Protein AF-A0A3M1W2Y3-F1 (afdb_monomer)

Solvent-accessible surface area (backbone atoms only — not comparable to full-atom values): 7417 Å² total; per-residue (Å²): 57,44,31,39,27,29,44,92,32,45,67,57,29,50,54,49,40,52,76,70,60,55,87,49,77,48,80,45,82,36,81,87,83,58,99,87,57,76,88,77,67,91,50,93,47,72,74,58,67,68,51,79,53,64,28,25,36,42,36,39,73,75,57,81,92,49,46,67,62,53,50,49,51,40,49,66,50,39,58,77,86,57,94,69,33,61,53,77,47,83,64,90,76,94,77,52,70,32,83,93,78,69,44,63,60,68,61,88,67,82,77,80,85,82,79,89,132

Sequence (117 aa):
MEAFVSSRRVDAVVNRLEAEGAPGITVSACHGVGYGYEPRLFTLAPADIRRAPKVAKVEVVCRTGDVDRLVAAIVEEARTGAGGDGIVFVSNVERAVRVRDGAEALGPGPKSTADGA

pLDDT: mean 84.13, std 17.93, range [38.81, 98.56]

Secondary structure (DSSP, 8-state):
-EEEEETTTHHHHHHHHHHTT-S--EEEEE---STTS-SS-----HHHHTSPPSEEEEE----GGGHHHHHHHHHHHH--SSTT-EEEE----S--B-TTT--BSSPPPPP------

Radius of gyration: 17.38 Å; Cα contacts (8 Å, |Δi|>4): 142; chains: 1; bounding box: 63×31×42 Å

Foldseek 3Di:
DKWKFFPVLVVVLVVLCVVLPQLDKDKDADADDDDPDDNPDPDPPPVSVPDGRRIMIIDGDDAPVCVVVSVVSLCVRLDPPDPGSTDDDDDDDPFDADPVPRDGSHPDHPPPPPPDD

Structure (mmCIF, N/CA/C/O backbone):
data_AF-A0A3M1W2Y3-F1
#
_entry.id   AF-A0A3M1W2Y3-F1
#
loop_
_atom_site.group_PDB
_atom_site.id
_atom_site.type_symbol
_atom_site.label_atom_id
_atom_site.label_alt_id
_atom_site.label_comp_id
_atom_site.label_asym_id
_atom_site.label_entity_id
_atom_site.label_seq_id
_atom_site.pdbx_PDB_ins_code
_atom_site.Cartn_x
_atom_site.Cartn_y
_atom_site.Cartn_z
_atom_site.occupancy
_atom_site.B_iso_or_equiv
_atom_site.auth_seq_id
_atom_site.auth_comp_id
_atom_site.auth_asym_id
_atom_site.auth_atom_id
_atom_site.pdbx_PDB_model_num
ATOM 1 N N . MET A 1 1 ? -6.454 -3.023 0.838 1.00 96.81 1 MET A N 1
ATOM 2 C CA . MET A 1 1 ? -5.852 -3.233 -0.494 1.00 96.81 1 MET A CA 1
ATOM 3 C C . MET A 1 1 ? -4.350 -3.076 -0.392 1.00 96.81 1 MET A C 1
ATOM 5 O O . MET A 1 1 ? -3.884 -2.274 0.413 1.00 96.81 1 MET A O 1
ATOM 9 N N . GLU A 1 2 ? -3.623 -3.832 -1.201 1.00 97.88 2 GLU A N 1
ATOM 10 C CA . GLU A 1 2 ? -2.167 -3.794 -1.299 1.00 97.88 2 GLU A CA 1
ATOM 11 C C . GLU A 1 2 ? -1.796 -3.609 -2.770 1.00 97.88 2 GLU A C 1
ATOM 13 O O . GLU A 1 2 ? -2.168 -4.422 -3.613 1.00 97.88 2 GLU A O 1
ATOM 18 N N . ALA A 1 3 ? -1.077 -2.544 -3.095 1.00 97.81 3 ALA A N 1
ATOM 19 C CA . ALA A 1 3 ? -0.612 -2.263 -4.442 1.00 97.81 3 ALA A CA 1
ATOM 20 C C . ALA A 1 3 ? 0.904 -2.397 -4.508 1.00 97.81 3 ALA A C 1
ATOM 22 O O . ALA A 1 3 ? 1.627 -1.717 -3.789 1.00 97.81 3 ALA A O 1
ATOM 23 N N . PHE A 1 4 ? 1.395 -3.255 -5.389 1.00 96.06 4 PHE A N 1
ATOM 24 C CA . PHE A 1 4 ? 2.810 -3.375 -5.706 1.00 96.06 4 PHE A CA 1
ATOM 25 C C . PHE A 1 4 ? 3.048 -2.593 -6.982 1.00 96.06 4 PHE A C 1
ATOM 27 O O . PHE A 1 4 ? 2.635 -3.053 -8.037 1.00 96.06 4 PHE A O 1
ATOM 34 N N . VAL A 1 5 ? 3.679 -1.426 -6.891 1.00 95.88 5 VAL A N 1
ATOM 35 C CA . VAL A 1 5 ? 3.877 -0.504 -8.019 1.00 95.88 5 VAL A CA 1
ATOM 36 C C . VAL A 1 5 ? 5.357 -0.231 -8.251 1.00 95.88 5 VAL A C 1
ATOM 38 O O . VAL A 1 5 ? 6.190 -0.459 -7.370 1.00 95.88 5 VAL A O 1
ATOM 41 N N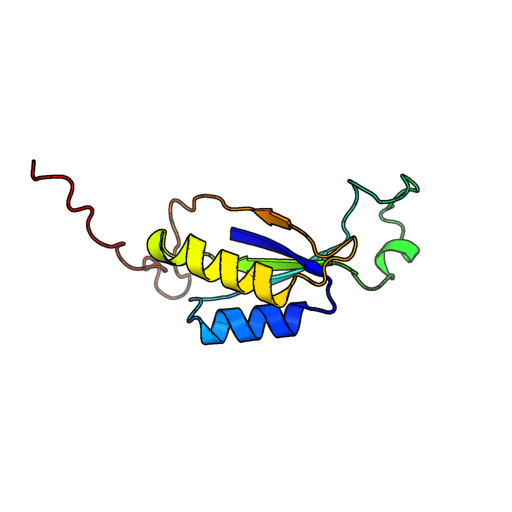 . SER A 1 6 ? 5.706 0.291 -9.427 1.00 93.75 6 SER A N 1
ATOM 42 C CA . SER A 1 6 ? 7.056 0.808 -9.668 1.00 93.75 6 SER A CA 1
ATOM 43 C C . SER A 1 6 ? 7.446 1.834 -8.598 1.00 93.75 6 SER A C 1
ATOM 45 O O . SER A 1 6 ? 6.722 2.806 -8.369 1.00 93.75 6 SER A O 1
ATOM 47 N N . SER A 1 7 ? 8.631 1.689 -7.997 1.00 92.75 7 SER A N 1
ATOM 48 C CA . SER A 1 7 ? 9.128 2.646 -6.996 1.00 92.75 7 SER A CA 1
ATOM 49 C C . SER A 1 7 ? 9.310 4.064 -7.549 1.00 92.75 7 SER A C 1
ATOM 51 O O . SER A 1 7 ? 9.350 5.016 -6.783 1.00 92.75 7 SER A O 1
ATOM 53 N N . ARG A 1 8 ? 9.349 4.237 -8.878 1.00 93.75 8 ARG A N 1
ATOM 54 C CA . ARG A 1 8 ? 9.391 5.555 -9.537 1.00 93.75 8 ARG A CA 1
ATOM 55 C C . ARG A 1 8 ? 8.044 6.281 -9.564 1.00 93.75 8 ARG A C 1
ATOM 57 O O . ARG A 1 8 ? 8.019 7.472 -9.848 1.00 93.75 8 ARG A O 1
ATOM 64 N N . ARG A 1 9 ? 6.935 5.567 -9.354 1.00 95.81 9 ARG A N 1
ATOM 65 C CA . ARG A 1 9 ? 5.566 6.116 -9.388 1.00 95.81 9 ARG A CA 1
ATOM 66 C C . ARG A 1 9 ? 4.948 6.241 -7.998 1.00 95.81 9 ARG A C 1
ATOM 68 O O . ARG A 1 9 ? 3.871 6.812 -7.884 1.00 95.81 9 ARG A O 1
ATOM 75 N N . VAL A 1 10 ? 5.612 5.731 -6.958 1.00 96.69 10 VAL A N 1
ATOM 76 C CA . VAL A 1 10 ? 5.047 5.657 -5.604 1.00 96.69 10 VAL A CA 1
ATOM 77 C C . VAL A 1 10 ? 4.611 7.024 -5.079 1.00 96.69 10 VAL A C 1
ATOM 79 O O . VAL A 1 10 ? 3.505 7.128 -4.565 1.00 96.69 10 VAL A O 1
ATOM 82 N N . ASP A 1 11 ? 5.400 8.076 -5.304 1.00 97.69 11 ASP A N 1
ATOM 83 C CA . ASP A 1 11 ? 5.058 9.428 -4.848 1.00 97.69 11 ASP A CA 1
ATOM 84 C C . ASP A 1 11 ? 3.781 9.949 -5.523 1.00 97.69 11 ASP A C 1
ATOM 86 O O . ASP A 1 11 ? 2.904 10.497 -4.862 1.00 97.69 11 ASP A O 1
ATOM 90 N N . ALA A 1 12 ? 3.634 9.728 -6.834 1.00 98.00 12 ALA A N 1
ATOM 91 C CA . ALA A 1 12 ? 2.430 10.112 -7.573 1.00 98.00 12 ALA A CA 1
ATOM 92 C C . ALA A 1 12 ? 1.194 9.346 -7.075 1.00 98.00 12 ALA A C 1
ATOM 94 O O . ALA A 1 12 ? 0.144 9.944 -6.848 1.00 98.00 12 ALA A O 1
ATOM 95 N N . VAL A 1 13 ? 1.342 8.039 -6.833 1.00 98.31 13 VAL A N 1
ATOM 96 C CA . VAL A 1 13 ? 0.276 7.189 -6.286 1.00 98.31 13 VAL A CA 1
ATOM 97 C C . VAL A 1 13 ? -0.138 7.652 -4.886 1.00 98.31 13 VAL A C 1
ATOM 99 O O . VAL A 1 13 ? -1.330 7.782 -4.623 1.00 98.31 13 VAL A O 1
ATOM 102 N N . VAL A 1 14 ? 0.822 7.933 -3.997 1.00 98.25 14 VAL A N 1
ATOM 103 C CA . VAL A 1 14 ? 0.555 8.427 -2.635 1.00 98.25 14 VAL A CA 1
ATOM 104 C C . VAL A 1 14 ? -0.177 9.765 -2.687 1.00 98.25 14 VAL A C 1
ATOM 106 O O . VAL A 1 14 ? -1.251 9.883 -2.103 1.00 98.25 14 VAL A O 1
ATOM 109 N N . ASN A 1 15 ? 0.334 10.730 -3.455 1.00 98.19 15 ASN A N 1
ATOM 110 C CA . ASN A 1 15 ? -0.280 12.054 -3.576 1.00 98.19 15 ASN A CA 1
ATOM 111 C C . ASN A 1 15 ? -1.714 11.979 -4.117 1.00 98.19 15 ASN A C 1
ATOM 113 O O . ASN A 1 15 ? -2.603 12.682 -3.635 1.00 98.19 15 ASN A O 1
ATOM 117 N N . ARG A 1 16 ? -1.969 11.111 -5.106 1.00 98.25 16 ARG A N 1
ATOM 118 C CA . ARG A 1 16 ? -3.322 10.916 -5.635 1.00 98.25 16 ARG A CA 1
ATOM 119 C C . ARG A 1 16 ? -4.242 10.274 -4.603 1.00 98.25 16 ARG A C 1
ATOM 121 O O . ARG A 1 16 ? -5.364 10.736 -4.442 1.00 98.25 16 ARG A O 1
ATOM 128 N N . LEU A 1 17 ? -3.786 9.248 -3.890 1.00 98.19 17 LEU A N 1
ATOM 129 C CA . LEU A 1 17 ? -4.572 8.615 -2.828 1.00 98.19 17 LEU A CA 1
ATOM 130 C C . LEU A 1 17 ? -4.914 9.595 -1.697 1.00 98.19 17 LEU A C 1
ATOM 132 O O . LEU A 1 17 ? -6.036 9.571 -1.192 1.00 98.19 17 LEU A O 1
ATOM 136 N N . GLU A 1 18 ? -3.985 10.476 -1.321 1.00 97.25 18 GLU A N 1
ATOM 137 C CA . GLU A 1 18 ? -4.240 11.549 -0.355 1.00 97.25 18 GLU A CA 1
ATOM 138 C C . GLU A 1 18 ? -5.279 12.552 -0.875 1.00 97.25 18 GLU A C 1
ATOM 140 O O . GLU A 1 18 ? -6.212 12.893 -0.148 1.00 97.25 18 GLU A O 1
ATOM 145 N N . ALA A 1 19 ? -5.181 12.972 -2.142 1.00 96.94 19 ALA A N 1
ATOM 146 C CA . ALA A 1 19 ? -6.165 13.855 -2.778 1.00 96.94 19 ALA A CA 1
ATOM 147 C C . ALA A 1 19 ? -7.568 13.222 -2.861 1.00 96.94 19 ALA A C 1
ATOM 149 O O . ALA A 1 19 ? -8.581 13.909 -2.751 1.00 96.94 19 ALA A O 1
ATOM 150 N N . GLU A 1 20 ? -7.622 11.900 -2.997 1.00 96.19 20 GLU A N 1
ATOM 151 C CA . GLU A 1 20 ? -8.834 11.081 -2.959 1.00 96.19 20 GLU A CA 1
ATOM 152 C C . GLU A 1 20 ? -9.307 10.795 -1.510 1.00 96.19 20 GLU A C 1
ATOM 154 O O . GLU A 1 20 ? -10.308 10.108 -1.291 1.00 96.19 20 GLU A O 1
ATOM 159 N N . GLY A 1 21 ? -8.628 11.311 -0.485 1.00 94.69 21 GLY A N 1
ATOM 160 C CA . GLY A 1 21 ? -9.053 11.178 0.909 1.00 94.69 21 GLY A CA 1
ATOM 161 C C . GLY A 1 21 ? -8.851 9.780 1.495 1.00 94.69 21 GLY A C 1
ATOM 162 O O . GLY A 1 21 ? -9.651 9.342 2.327 1.00 94.69 21 GLY A O 1
ATOM 163 N N . ALA A 1 22 ? -7.807 9.060 1.072 1.00 95.31 22 ALA A N 1
ATOM 164 C CA . ALA A 1 22 ? -7.410 7.821 1.731 1.00 95.31 22 ALA A CA 1
ATOM 165 C C . ALA A 1 22 ? -7.177 8.069 3.241 1.00 95.31 22 ALA A C 1
ATOM 167 O O . ALA A 1 22 ? -6.494 9.023 3.614 1.00 95.31 22 ALA A O 1
ATOM 168 N N . PRO A 1 23 ? -7.716 7.220 4.138 1.00 89.62 23 PRO A N 1
ATOM 169 C CA . PRO A 1 23 ? -7.681 7.462 5.587 1.00 89.62 23 PRO A CA 1
ATOM 170 C C . PRO A 1 23 ? -6.288 7.275 6.212 1.00 89.62 23 PRO A C 1
ATOM 172 O O . PRO A 1 23 ? -6.064 7.655 7.361 1.00 89.62 23 PRO A O 1
ATOM 175 N N . GLY A 1 24 ? -5.371 6.651 5.476 1.00 93.19 24 GLY A N 1
ATOM 176 C CA . GLY A 1 24 ? -3.997 6.382 5.867 1.00 93.19 24 GLY A CA 1
ATOM 177 C C . GLY A 1 24 ? -3.329 5.482 4.833 1.00 93.19 24 GLY A C 1
ATOM 178 O O . GLY A 1 24 ? -3.981 4.616 4.244 1.00 93.19 24 GLY A O 1
ATOM 179 N N . ILE A 1 25 ? -2.037 5.701 4.607 1.00 97.44 25 ILE A N 1
ATOM 180 C CA . ILE A 1 25 ? -1.243 4.982 3.611 1.00 97.44 25 ILE A CA 1
ATOM 181 C C . ILE A 1 25 ? 0.023 4.480 4.298 1.00 97.44 25 ILE A C 1
ATOM 183 O O . ILE A 1 25 ? 0.693 5.231 5.004 1.00 97.44 25 ILE A O 1
ATOM 187 N N . THR A 1 26 ? 0.355 3.207 4.107 1.00 98.25 26 THR A N 1
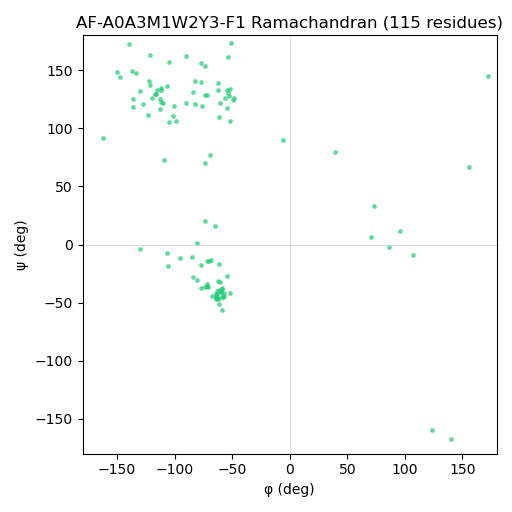ATOM 188 C CA . THR A 1 26 ? 1.656 2.654 4.501 1.00 98.25 26 THR A CA 1
ATOM 189 C C . THR A 1 26 ? 2.434 2.289 3.249 1.00 98.25 26 THR A C 1
ATOM 191 O O . THR A 1 26 ? 1.893 1.665 2.341 1.00 98.25 26 THR A O 1
ATOM 194 N N . VAL A 1 27 ? 3.703 2.692 3.194 1.00 97.75 27 VAL A N 1
ATOM 195 C CA . VAL A 1 27 ? 4.587 2.419 2.060 1.00 97.75 27 VAL A CA 1
ATOM 196 C C . VAL A 1 27 ? 5.772 1.596 2.543 1.00 97.75 27 VAL A C 1
ATOM 198 O O . VAL A 1 27 ? 6.477 1.993 3.467 1.00 97.75 27 VAL A O 1
ATOM 201 N N . SER A 1 28 ? 6.001 0.457 1.896 1.00 95.69 28 SER A N 1
ATOM 202 C CA . SER A 1 28 ? 7.136 -0.429 2.153 1.00 95.69 28 SER A CA 1
ATOM 203 C C . SER A 1 28 ? 7.949 -0.630 0.879 1.00 95.69 28 SER A C 1
ATOM 205 O O . SER A 1 28 ? 7.398 -0.793 -0.208 1.00 95.69 28 SER A O 1
ATOM 207 N N . ALA A 1 29 ? 9.274 -0.657 0.994 1.00 90.81 29 ALA A N 1
ATOM 208 C CA . ALA A 1 29 ? 10.142 -0.986 -0.131 1.00 90.81 29 ALA A CA 1
ATOM 209 C C . ALA A 1 29 ? 10.272 -2.513 -0.260 1.00 90.81 29 ALA A C 1
ATOM 211 O O . ALA A 1 29 ? 10.513 -3.197 0.736 1.00 90.81 29 ALA A O 1
ATOM 212 N N . CYS A 1 30 ? 10.097 -3.062 -1.466 1.00 86.19 30 CYS A N 1
ATOM 213 C CA . CYS A 1 30 ? 10.057 -4.512 -1.673 1.00 86.19 30 CYS A CA 1
ATOM 214 C C . CYS A 1 30 ? 10.862 -4.954 -2.903 1.00 86.19 30 CYS A C 1
ATOM 216 O O . CYS A 1 30 ? 10.939 -4.260 -3.919 1.00 86.19 30 CYS A O 1
ATOM 218 N N . HIS A 1 31 ? 11.415 -6.165 -2.845 1.00 79.94 31 HIS A N 1
ATOM 219 C CA . HIS A 1 31 ? 11.998 -6.841 -4.004 1.00 79.94 31 HIS A CA 1
ATOM 220 C C . HIS A 1 31 ? 11.004 -7.879 -4.525 1.00 79.94 31 HIS A C 1
ATOM 222 O O . HIS A 1 31 ? 10.742 -8.881 -3.867 1.00 79.94 31 HIS A O 1
ATOM 228 N N . GLY A 1 32 ? 10.429 -7.633 -5.703 1.00 73.44 32 GLY A N 1
ATOM 229 C CA . GLY A 1 32 ? 9.572 -8.611 -6.371 1.00 73.44 32 GLY A CA 1
ATOM 230 C C . GLY A 1 32 ? 10.397 -9.772 -6.926 1.00 73.44 32 GLY A C 1
ATOM 231 O O . GLY A 1 32 ? 11.370 -9.548 -7.645 1.00 73.44 32 GLY A O 1
ATOM 232 N N . VAL A 1 33 ? 9.996 -11.003 -6.612 1.00 72.38 33 VAL A N 1
ATOM 233 C CA . VAL A 1 33 ? 10.585 -12.237 -7.151 1.00 72.38 33 VAL A CA 1
ATOM 234 C C . VAL A 1 33 ? 9.453 -13.024 -7.816 1.00 72.38 33 VAL A C 1
ATOM 236 O O . VAL A 1 33 ? 8.541 -13.465 -7.123 1.00 72.38 33 VAL A O 1
ATOM 239 N N . GLY A 1 34 ? 9.455 -13.157 -9.149 1.00 62.84 34 GLY A N 1
ATOM 240 C CA . GLY A 1 34 ? 8.392 -13.863 -9.886 1.00 62.84 34 GLY A CA 1
ATOM 241 C C . GLY A 1 34 ? 7.963 -13.212 -11.210 1.00 62.84 34 GLY A C 1
ATOM 242 O O . GLY A 1 34 ? 8.671 -12.353 -11.730 1.00 62.84 34 GLY A O 1
ATOM 243 N N . TYR A 1 35 ? 6.833 -13.697 -11.755 1.00 49.59 35 TYR A N 1
ATOM 244 C CA . TYR A 1 35 ? 6.231 -13.440 -13.084 1.00 49.59 35 TYR A CA 1
ATOM 245 C C . TYR A 1 35 ? 6.933 -12.370 -13.943 1.00 49.59 35 TYR A C 1
ATOM 247 O O . TYR A 1 35 ? 6.603 -11.187 -13.900 1.00 49.59 35 TYR A O 1
ATOM 255 N N . GLY A 1 36 ? 7.897 -12.822 -14.753 1.00 53.09 36 GLY A N 1
ATOM 256 C CA . GLY A 1 36 ? 8.606 -12.009 -15.749 1.00 53.09 36 GLY A CA 1
ATOM 257 C C . GLY A 1 36 ? 10.057 -11.654 -15.408 1.00 53.09 36 GLY A C 1
ATOM 258 O O . GLY A 1 36 ? 10.767 -11.166 -16.283 1.00 53.09 36 GLY A O 1
ATOM 259 N N . TYR A 1 37 ? 10.536 -11.919 -14.189 1.00 49.38 37 TYR A N 1
ATOM 260 C CA . TYR A 1 37 ? 11.968 -11.851 -13.877 1.00 49.38 37 TYR A CA 1
ATOM 261 C C . TYR A 1 37 ? 12.689 -13.138 -14.303 1.00 49.38 37 TYR A C 1
ATOM 263 O O . TYR A 1 37 ? 12.161 -14.236 -14.116 1.00 49.38 37 TYR A O 1
ATOM 271 N N . GLU A 1 38 ? 13.911 -13.015 -14.842 1.00 48.62 38 GLU A N 1
ATOM 272 C CA . GLU A 1 38 ? 14.793 -14.174 -15.007 1.00 48.62 38 GLU A CA 1
ATOM 273 C C . GLU A 1 38 ? 14.897 -14.903 -13.654 1.00 48.62 38 GLU A C 1
ATOM 275 O O . GLU A 1 38 ? 15.162 -14.247 -12.642 1.00 48.62 38 GLU A O 1
ATOM 280 N N . PRO A 1 39 ? 14.764 -16.241 -13.606 1.00 47.81 39 PRO A N 1
ATOM 281 C CA . PRO A 1 39 ? 14.889 -17.037 -12.383 1.00 47.81 39 PRO A CA 1
ATOM 282 C C . PRO A 1 39 ? 16.298 -17.018 -11.765 1.00 47.81 39 PRO A C 1
ATOM 284 O O . PRO A 1 39 ? 16.604 -17.843 -10.905 1.00 47.81 39 PRO A O 1
ATOM 287 N N . ARG A 1 40 ? 17.171 -16.079 -12.160 1.00 47.97 40 ARG A N 1
ATOM 288 C CA . ARG A 1 40 ? 18.439 -15.793 -11.487 1.00 47.97 40 ARG A CA 1
ATOM 289 C C . ARG A 1 40 ? 18.159 -15.154 -10.123 1.00 47.97 40 ARG A C 1
ATOM 291 O O . ARG A 1 40 ? 18.267 -13.949 -9.938 1.00 47.97 40 ARG A O 1
ATOM 298 N N . LEU A 1 41 ? 17.774 -16.032 -9.200 1.00 55.69 41 LEU A N 1
ATOM 299 C CA . LEU A 1 41 ? 18.133 -16.081 -7.791 1.00 55.69 41 LEU A CA 1
ATOM 300 C C . LEU A 1 41 ? 18.195 -14.706 -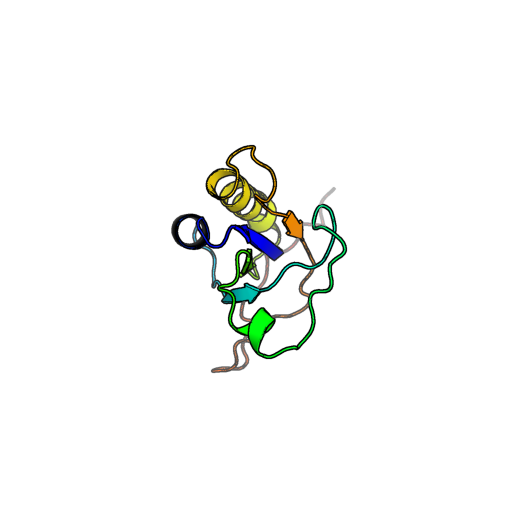7.125 1.00 55.69 41 LEU A C 1
ATOM 302 O O . LEU A 1 41 ? 19.278 -14.184 -6.874 1.00 55.69 41 LEU A O 1
ATOM 306 N N . PHE A 1 42 ? 17.040 -14.142 -6.765 1.00 59.00 42 PHE A N 1
ATOM 307 C CA . PHE A 1 42 ? 17.059 -13.244 -5.617 1.00 59.00 42 PHE A CA 1
ATOM 308 C C . PHE A 1 42 ? 17.515 -14.076 -4.418 1.00 59.00 42 PHE A C 1
ATOM 310 O O . PHE A 1 42 ? 16.809 -14.983 -3.974 1.00 59.00 42 PHE A O 1
ATOM 317 N N . THR A 1 43 ? 18.727 -13.816 -3.948 1.00 61.31 43 THR A N 1
ATOM 318 C CA . THR A 1 43 ? 19.249 -14.417 -2.727 1.00 61.31 43 THR A CA 1
ATOM 319 C C . THR A 1 43 ? 19.218 -13.379 -1.615 1.00 61.31 43 THR A C 1
ATOM 321 O O . THR A 1 43 ? 19.283 -12.178 -1.866 1.00 61.31 43 THR A O 1
ATOM 324 N N . LEU A 1 44 ? 19.195 -13.824 -0.359 1.00 63.81 44 LEU A N 1
ATOM 325 C CA . LEU A 1 44 ? 19.453 -12.941 0.785 1.00 63.81 44 LEU A CA 1
ATOM 326 C C . LEU A 1 44 ? 20.947 -12.575 0.903 1.00 63.81 44 LEU A C 1
ATOM 328 O O . LEU A 1 44 ? 21.412 -12.192 1.977 1.00 63.81 44 LEU A O 1
ATOM 332 N N . ALA A 1 45 ? 21.728 -12.708 -0.177 1.00 70.50 45 ALA A N 1
ATOM 333 C CA . ALA A 1 45 ? 23.105 -12.261 -0.179 1.00 70.50 45 ALA A CA 1
ATOM 334 C C . ALA A 1 45 ? 23.146 -10.738 0.042 1.00 70.50 45 ALA A C 1
ATOM 336 O O . ALA A 1 45 ? 22.374 -9.995 -0.574 1.00 70.50 45 ALA A O 1
ATOM 337 N N . PRO A 1 46 ? 24.091 -10.232 0.854 1.00 63.50 46 PRO A N 1
ATOM 338 C CA . PRO A 1 46 ? 24.202 -8.802 1.138 1.00 6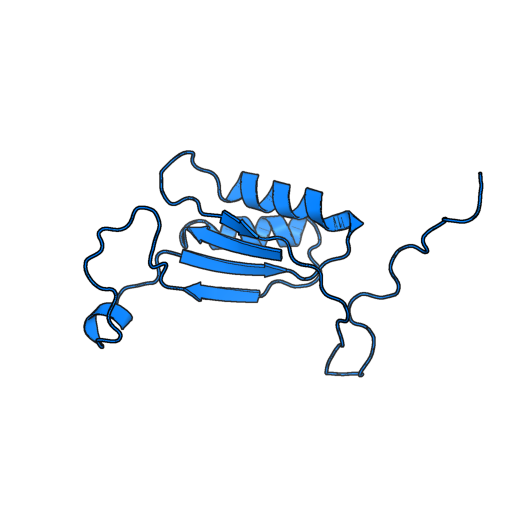3.50 46 PRO A CA 1
ATOM 339 C C . PRO A 1 46 ? 24.314 -7.916 -0.111 1.00 63.50 46 PRO A C 1
ATOM 341 O O . PRO A 1 46 ? 23.936 -6.749 -0.071 1.00 63.50 46 PRO A O 1
ATOM 344 N N . ALA A 1 47 ? 24.840 -8.445 -1.219 1.00 63.97 47 ALA A N 1
ATOM 345 C CA . ALA A 1 47 ? 24.968 -7.721 -2.481 1.00 63.97 47 ALA A CA 1
ATOM 346 C C . ALA A 1 47 ? 23.619 -7.485 -3.185 1.00 63.97 47 ALA A C 1
ATOM 348 O O . ALA A 1 47 ? 23.417 -6.417 -3.762 1.00 63.97 47 ALA A O 1
ATOM 349 N N . ASP A 1 48 ? 22.691 -8.441 -3.110 1.00 63.81 48 ASP A N 1
ATOM 350 C CA . ASP A 1 48 ? 21.366 -8.327 -3.729 1.00 63.81 48 ASP A CA 1
ATOM 351 C C . ASP A 1 48 ? 20.444 -7.428 -2.898 1.00 63.81 48 ASP A C 1
ATOM 353 O O . ASP A 1 48 ? 19.742 -6.583 -3.454 1.00 63.81 48 ASP A O 1
ATOM 357 N N . ILE A 1 49 ? 20.545 -7.513 -1.566 1.00 63.19 49 ILE A N 1
ATOM 358 C CA . ILE A 1 49 ? 19.841 -6.633 -0.618 1.00 63.19 49 ILE A CA 1
ATOM 359 C C . ILE A 1 49 ? 20.247 -5.160 -0.810 1.00 63.19 49 ILE A C 1
ATOM 361 O O . ILE A 1 49 ? 19.424 -4.262 -0.643 1.00 63.19 49 ILE A O 1
ATOM 365 N N . ARG A 1 50 ? 21.501 -4.887 -1.206 1.00 62.34 50 ARG A N 1
ATOM 366 C CA . ARG A 1 50 ? 21.998 -3.521 -1.465 1.00 62.34 50 ARG A CA 1
ATOM 367 C C . ARG A 1 50 ? 21.400 -2.868 -2.712 1.00 62.34 50 ARG A C 1
ATOM 369 O O . ARG A 1 50 ? 21.567 -1.662 -2.890 1.00 62.34 50 ARG A O 1
ATOM 376 N N . ARG A 1 51 ? 20.740 -3.619 -3.600 1.00 65.56 51 ARG A N 1
ATOM 377 C CA . ARG A 1 51 ? 20.107 -3.033 -4.788 1.00 65.56 51 ARG A CA 1
ATOM 378 C C . ARG A 1 51 ? 18.849 -2.279 -4.373 1.00 65.56 51 ARG A C 1
ATOM 380 O O . ARG A 1 51 ? 17.978 -2.851 -3.720 1.00 65.56 51 ARG A O 1
ATOM 387 N N . ALA A 1 52 ? 18.740 -1.021 -4.805 1.00 71.75 52 ALA A N 1
ATOM 388 C CA . ALA A 1 52 ? 17.559 -0.201 -4.563 1.00 71.75 52 ALA A CA 1
ATOM 389 C C . ALA A 1 52 ? 16.282 -0.937 -5.028 1.00 71.75 52 ALA A C 1
ATOM 391 O O . ALA A 1 52 ? 16.236 -1.394 -6.180 1.00 71.75 52 ALA A O 1
ATOM 392 N N . PRO A 1 53 ? 15.260 -1.066 -4.163 1.00 78.75 53 PRO A N 1
ATOM 393 C CA . PRO A 1 53 ? 13.997 -1.697 -4.519 1.00 78.75 53 PRO A CA 1
ATOM 394 C C . PRO A 1 53 ? 13.357 -1.020 -5.733 1.00 78.75 53 PRO A C 1
ATOM 396 O O . PRO A 1 53 ? 13.149 0.195 -5.771 1.00 78.75 53 PRO A O 1
ATOM 399 N N . LYS A 1 54 ? 13.041 -1.821 -6.752 1.00 86.31 54 LYS A N 1
ATOM 400 C CA . LYS A 1 54 ? 12.319 -1.351 -7.945 1.00 86.31 54 LYS A CA 1
ATOM 401 C C . LYS A 1 54 ? 10.802 -1.345 -7.751 1.00 86.31 54 LYS A C 1
ATOM 403 O O . LYS A 1 54 ? 10.092 -0.805 -8.595 1.00 86.31 54 LYS A O 1
ATOM 408 N N . VAL A 1 55 ? 10.327 -1.944 -6.661 1.00 90.25 55 VAL A N 1
ATOM 409 C CA . VAL A 1 55 ? 8.912 -2.077 -6.321 1.00 90.25 55 VAL A CA 1
ATOM 410 C C . VAL A 1 55 ? 8.667 -1.425 -4.964 1.00 90.25 55 VAL A C 1
ATOM 412 O O . VAL A 1 55 ? 9.448 -1.601 -4.026 1.00 90.25 55 VAL A O 1
ATOM 415 N N . ALA A 1 56 ? 7.574 -0.681 -4.867 1.00 95.12 56 ALA A N 1
ATOM 416 C CA . ALA A 1 56 ? 7.016 -0.212 -3.611 1.00 95.12 56 ALA A CA 1
ATOM 417 C C . ALA A 1 56 ? 5.680 -0.920 -3.367 1.00 95.12 56 ALA A C 1
ATOM 419 O O . ALA A 1 56 ? 4.861 -1.021 -4.282 1.00 95.12 56 ALA A O 1
ATOM 420 N N . LYS A 1 57 ? 5.467 -1.409 -2.144 1.00 97.44 57 LYS A N 1
ATOM 421 C CA . LYS A 1 57 ? 4.158 -1.852 -1.666 1.00 97.44 57 LYS A CA 1
ATOM 422 C C . LYS A 1 57 ? 3.458 -0.665 -1.010 1.00 97.44 57 LYS A C 1
ATOM 424 O O . LYS A 1 57 ? 3.997 -0.091 -0.068 1.00 97.44 57 LYS A O 1
ATOM 429 N N . VAL A 1 58 ? 2.280 -0.315 -1.507 1.00 98.31 58 VAL A N 1
ATOM 430 C CA . VAL A 1 58 ? 1.387 0.718 -0.978 1.00 98.31 58 VAL A CA 1
ATOM 431 C C . VAL A 1 58 ? 0.171 0.027 -0.379 1.00 98.31 58 VAL A C 1
ATOM 433 O O . VAL A 1 58 ? -0.534 -0.711 -1.063 1.00 98.31 58 VAL A O 1
ATOM 436 N N . GLU A 1 59 ? -0.075 0.249 0.903 1.00 98.38 59 GLU A N 1
ATOM 437 C CA . GLU A 1 59 ? -1.143 -0.405 1.655 1.00 98.38 59 GLU A CA 1
ATOM 438 C C . GLU A 1 59 ? -2.147 0.630 2.138 1.00 98.38 59 GLU A C 1
ATOM 440 O O . GLU A 1 59 ? -1.779 1.630 2.759 1.00 98.38 59 GLU A O 1
ATOM 445 N N . VAL A 1 60 ? -3.425 0.360 1.869 1.00 97.56 60 VAL A N 1
ATOM 446 C CA . VAL A 1 60 ? -4.542 1.201 2.300 1.00 97.56 60 VAL A CA 1
ATOM 447 C C . VAL A 1 60 ? -5.654 0.316 2.843 1.00 97.56 60 VAL A C 1
ATOM 449 O O . VAL A 1 60 ? -6.154 -0.584 2.158 1.00 97.56 60 VAL A O 1
ATOM 452 N N . VAL A 1 61 ? -6.077 0.596 4.074 1.00 96.88 61 VAL A N 1
ATOM 453 C CA . VAL A 1 61 ? -7.297 0.036 4.664 1.00 96.88 61 VAL A CA 1
ATOM 454 C C . VAL A 1 61 ? -8.379 1.105 4.562 1.00 96.88 61 VAL A C 1
ATOM 456 O O . VAL A 1 61 ? -8.218 2.203 5.082 1.00 96.88 61 VAL A O 1
ATOM 459 N N . CYS A 1 62 ? -9.466 0.805 3.859 1.00 94.81 62 CYS A N 1
ATOM 460 C CA . CYS A 1 62 ? -10.547 1.749 3.580 1.00 94.81 62 CYS A CA 1
ATOM 461 C C . CYS A 1 62 ? -11.911 1.064 3.706 1.00 94.81 62 CYS A C 1
ATOM 463 O O . CYS A 1 62 ? -11.994 -0.151 3.894 1.00 94.81 62 CYS A O 1
ATOM 465 N N . ARG A 1 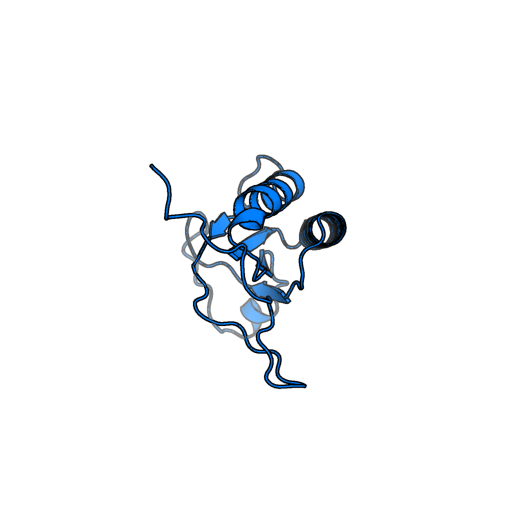63 ? -12.988 1.851 3.626 1.00 94.12 63 ARG A N 1
ATOM 466 C CA . ARG A 1 63 ? -14.357 1.321 3.617 1.00 94.12 63 ARG A CA 1
ATOM 467 C C . ARG A 1 63 ? -14.660 0.670 2.271 1.00 94.12 63 ARG A C 1
ATOM 469 O O . ARG A 1 63 ? -14.144 1.105 1.248 1.00 94.12 63 ARG A O 1
ATOM 476 N N . THR A 1 64 ? -15.578 -0.295 2.258 1.00 94.00 64 THR A N 1
ATOM 477 C CA . THR A 1 64 ? -15.991 -1.009 1.037 1.00 94.00 64 THR A CA 1
ATOM 478 C C . THR A 1 64 ? -16.399 -0.065 -0.095 1.00 94.00 64 THR A C 1
ATOM 480 O O . THR A 1 64 ? -15.988 -0.266 -1.229 1.00 94.00 64 THR A O 1
ATOM 483 N N . GLY A 1 65 ? -17.140 1.007 0.214 1.00 94.00 65 GLY A N 1
ATOM 484 C CA . GLY A 1 65 ? -17.577 1.989 -0.788 1.00 94.00 65 GLY A CA 1
ATOM 485 C C . GLY A 1 65 ? -16.456 2.847 -1.390 1.00 94.00 65 GLY A C 1
ATOM 486 O O . GLY A 1 65 ? -16.678 3.500 -2.402 1.00 94.00 65 GLY A O 1
ATOM 487 N N . ASP A 1 66 ? -15.262 2.844 -0.793 1.00 95.44 66 ASP A N 1
ATOM 488 C CA . ASP A 1 66 ? -14.099 3.586 -1.285 1.00 95.44 66 ASP A CA 1
ATOM 489 C C . ASP A 1 66 ? -13.167 2.713 -2.152 1.00 95.44 66 ASP A C 1
ATOM 491 O O . ASP A 1 66 ? -12.275 3.248 -2.808 1.00 95.44 66 ASP A O 1
ATOM 495 N N . VAL A 1 67 ? -13.358 1.385 -2.178 1.00 96.94 67 VAL A N 1
ATOM 496 C CA . VAL A 1 67 ? -12.415 0.436 -2.800 1.00 96.94 67 VAL A CA 1
ATOM 497 C C . VAL A 1 67 ? -12.205 0.729 -4.283 1.00 96.94 67 VAL A C 1
ATOM 499 O O . VAL A 1 67 ? -11.070 0.970 -4.688 1.00 96.94 67 VAL A O 1
ATOM 502 N N . ASP A 1 68 ? -13.270 0.752 -5.083 1.00 97.69 68 ASP A N 1
ATOM 503 C CA . ASP A 1 68 ? -13.152 0.883 -6.543 1.00 97.69 68 ASP A CA 1
ATOM 504 C C . ASP A 1 68 ? -12.525 2.217 -6.949 1.00 97.69 68 ASP A C 1
ATOM 506 O O . ASP A 1 68 ? -11.666 2.273 -7.830 1.00 97.69 68 ASP A O 1
ATOM 510 N N . ARG A 1 69 ? -12.902 3.292 -6.251 1.00 97.88 69 ARG A N 1
ATOM 511 C CA . ARG A 1 69 ? -12.377 4.640 -6.480 1.00 97.88 69 ARG A CA 1
ATOM 512 C C . ARG A 1 69 ? -10.879 4.720 -6.191 1.00 97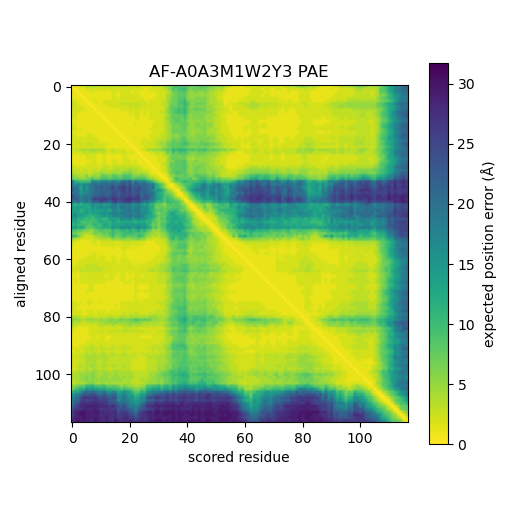.88 69 ARG A C 1
ATOM 514 O O . ARG A 1 69 ? -10.123 5.242 -7.007 1.00 97.88 69 ARG A O 1
ATOM 521 N N . LEU A 1 70 ? -10.437 4.179 -5.055 1.00 98.31 70 LEU A N 1
ATOM 522 C CA . LEU A 1 70 ? -9.023 4.197 -4.674 1.00 98.31 70 LEU A CA 1
ATOM 523 C C . LEU A 1 70 ? -8.182 3.240 -5.536 1.00 98.31 70 LEU A C 1
ATOM 525 O O . LEU A 1 70 ? -7.047 3.566 -5.874 1.00 98.31 70 LEU A O 1
ATOM 529 N N . VAL A 1 71 ? -8.734 2.096 -5.956 1.00 98.56 71 VAL A N 1
ATOM 530 C CA . VAL A 1 71 ? -8.074 1.200 -6.921 1.00 98.56 71 VAL A CA 1
ATOM 531 C C . VAL A 1 71 ? -7.901 1.895 -8.272 1.00 98.56 71 VAL A C 1
ATOM 533 O O . VAL A 1 71 ? -6.806 1.847 -8.834 1.00 98.56 71 VAL A O 1
ATOM 536 N N . ALA A 1 72 ? -8.934 2.573 -8.781 1.00 98.44 72 ALA A N 1
ATOM 537 C CA . ALA A 1 72 ? -8.851 3.322 -10.034 1.00 98.44 72 ALA A CA 1
ATOM 538 C C . ALA A 1 72 ? -7.764 4.404 -9.972 1.00 98.44 72 ALA A C 1
ATOM 540 O O . ALA A 1 72 ? -6.921 4.471 -10.863 1.00 98.44 72 ALA A O 1
ATOM 541 N N . ALA A 1 73 ? -7.713 5.167 -8.877 1.00 98.44 73 ALA A N 1
ATOM 542 C CA . ALA A 1 73 ? -6.675 6.164 -8.634 1.00 98.44 73 ALA A CA 1
ATOM 543 C C . ALA A 1 73 ? -5.251 5.573 -8.671 1.00 98.44 73 ALA A C 1
ATOM 545 O O . ALA A 1 73 ? -4.364 6.136 -9.313 1.00 98.44 73 ALA A O 1
ATOM 546 N N . ILE A 1 74 ? -5.030 4.414 -8.037 1.00 98.38 74 ILE A N 1
ATOM 547 C CA . ILE A 1 74 ? -3.734 3.716 -8.088 1.00 98.38 74 ILE A CA 1
ATOM 548 C C . ILE A 1 74 ? -3.401 3.303 -9.520 1.00 98.38 74 ILE A C 1
ATOM 550 O O . ILE A 1 74 ? -2.273 3.503 -9.963 1.00 98.38 74 ILE A O 1
ATOM 554 N N . VAL A 1 75 ? -4.357 2.715 -10.243 1.00 98.19 75 VAL A N 1
ATOM 555 C CA . VAL A 1 75 ? -4.135 2.232 -11.611 1.00 98.19 75 VAL A CA 1
ATOM 556 C C . VAL A 1 75 ? -3.817 3.388 -12.553 1.00 98.19 75 VAL A C 1
ATOM 558 O O . VAL A 1 75 ? -2.865 3.281 -13.319 1.00 98.19 75 VAL A O 1
ATOM 561 N N . GLU A 1 76 ? -4.566 4.486 -12.494 1.00 97.94 76 GLU A N 1
ATOM 562 C CA . GLU A 1 76 ? -4.330 5.675 -13.320 1.00 97.94 76 GLU A CA 1
ATOM 563 C C . GLU A 1 76 ? -2.927 6.252 -13.105 1.00 97.94 76 GLU A C 1
ATOM 565 O O . GLU A 1 76 ? -2.226 6.541 -14.073 1.00 97.94 76 GLU A O 1
ATOM 570 N N . GLU A 1 77 ? -2.485 6.363 -11.850 1.00 97.94 77 GLU A N 1
ATOM 571 C CA . GLU A 1 77 ? -1.172 6.928 -11.540 1.00 97.94 77 GLU A CA 1
ATOM 572 C C . GLU A 1 77 ? -0.019 5.944 -11.724 1.00 97.94 77 GLU A C 1
ATOM 574 O O . GLU A 1 77 ? 1.099 6.357 -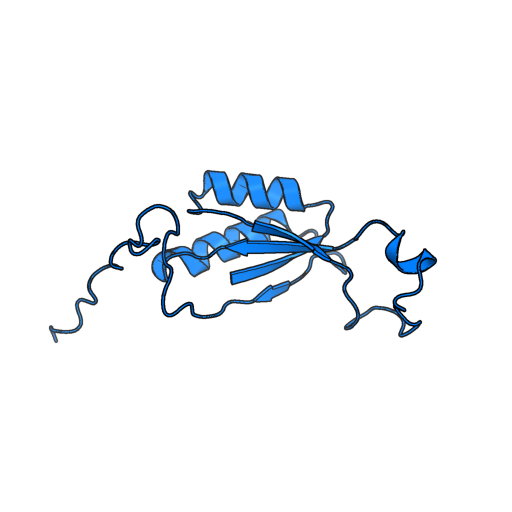12.031 1.00 97.94 77 GLU A O 1
ATOM 579 N N . ALA A 1 78 ? -0.226 4.644 -11.537 1.00 97.38 78 ALA A N 1
ATOM 580 C CA . ALA A 1 78 ? 0.844 3.660 -11.676 1.00 97.38 78 ALA A CA 1
ATOM 581 C C . ALA A 1 78 ? 1.061 3.220 -13.132 1.00 97.38 78 ALA A C 1
ATOM 583 O O . ALA A 1 78 ? 2.178 2.841 -13.487 1.00 97.38 78 ALA A O 1
ATOM 584 N N . ARG A 1 79 ? 0.019 3.260 -13.973 1.00 97.12 79 ARG A N 1
ATOM 585 C CA . ARG A 1 79 ? 0.044 2.685 -15.322 1.00 97.12 79 ARG A CA 1
ATOM 586 C C . ARG A 1 79 ? 0.822 3.554 -16.305 1.00 97.12 79 ARG A C 1
ATOM 588 O O . ARG A 1 79 ? 0.429 4.666 -16.640 1.00 97.12 79 ARG A O 1
ATOM 595 N N . THR A 1 80 ? 1.883 2.983 -16.859 1.00 95.62 80 THR A N 1
ATOM 596 C CA . THR A 1 80 ? 2.626 3.517 -18.006 1.00 95.62 80 THR A CA 1
ATOM 597 C C . THR A 1 80 ? 2.345 2.730 -19.288 1.00 95.62 80 THR A C 1
ATOM 599 O O . THR A 1 80 ? 2.594 3.223 -20.386 1.00 95.62 80 THR A O 1
ATOM 602 N N . GLY A 1 81 ? 1.817 1.507 -19.161 1.00 92.00 81 GLY A N 1
ATOM 603 C CA . GLY A 1 81 ? 1.643 0.561 -20.262 1.00 92.00 81 GLY A CA 1
ATOM 604 C C . GLY A 1 81 ? 2.883 -0.296 -20.537 1.00 92.00 81 GLY A C 1
ATOM 605 O O . GLY A 1 81 ? 2.829 -1.167 -21.404 1.00 92.00 81 GLY A O 1
ATOM 606 N N . ALA A 1 82 ? 3.982 -0.081 -19.808 1.00 88.25 82 ALA A N 1
ATOM 607 C CA . ALA A 1 82 ? 5.187 -0.895 -19.895 1.00 88.25 82 ALA A CA 1
ATOM 608 C C . ALA A 1 82 ? 5.157 -2.081 -18.914 1.00 88.25 82 ALA A C 1
ATOM 610 O O . ALA A 1 82 ? 4.411 -2.114 -17.934 1.00 88.25 82 ALA A O 1
ATOM 611 N N . GLY A 1 83 ? 6.012 -3.077 -19.161 1.00 85.62 83 GLY A N 1
ATOM 612 C CA . GLY A 1 83 ? 6.214 -4.174 -18.217 1.00 85.62 83 GLY A CA 1
ATOM 613 C C . GLY A 1 83 ? 6.764 -3.670 -16.878 1.00 85.62 83 GLY A C 1
ATOM 614 O O . GLY A 1 83 ? 7.726 -2.904 -16.849 1.00 85.62 83 GLY A O 1
ATOM 615 N N . GLY A 1 84 ? 6.177 -4.135 -15.772 1.00 85.50 84 GLY A N 1
ATOM 616 C CA . GLY A 1 84 ? 6.603 -3.773 -14.415 1.00 85.50 84 GLY A CA 1
ATOM 617 C C . GLY A 1 84 ? 5.827 -2.626 -13.757 1.00 85.50 84 GLY A C 1
ATOM 618 O O . GLY A 1 84 ? 6.257 -2.166 -12.702 1.00 85.50 84 GLY A O 1
ATOM 619 N N . ASP A 1 85 ? 4.698 -2.189 -14.331 1.00 93.00 85 ASP A N 1
ATOM 620 C CA . ASP A 1 85 ? 3.799 -1.207 -13.695 1.00 93.00 85 ASP A CA 1
ATOM 621 C C . ASP A 1 85 ? 3.276 -1.692 -12.337 1.00 93.00 85 ASP A C 1
ATOM 623 O O . ASP A 1 85 ? 3.195 -0.902 -11.394 1.00 93.00 85 ASP A O 1
ATOM 627 N N . GLY A 1 86 ? 2.995 -2.996 -12.224 1.00 92.25 86 GLY A N 1
ATOM 628 C CA . GLY A 1 86 ? 2.643 -3.626 -10.960 1.00 92.25 86 GLY A CA 1
ATOM 629 C C . GLY A 1 86 ? 1.303 -4.355 -10.938 1.00 92.25 86 GLY A C 1
ATOM 630 O O . GLY A 1 86 ? 0.770 -4.739 -11.977 1.00 92.25 86 GLY A O 1
ATOM 631 N N . ILE A 1 87 ? 0.782 -4.568 -9.729 1.00 94.56 87 ILE A N 1
ATOM 632 C CA . ILE A 1 87 ? -0.490 -5.250 -9.459 1.00 94.56 87 ILE A CA 1
ATOM 633 C C . ILE A 1 87 ? -1.134 -4.705 -8.179 1.00 94.56 87 ILE A C 1
ATOM 635 O O . ILE A 1 87 ? -0.434 -4.321 -7.243 1.00 94.56 87 ILE A O 1
ATOM 639 N N . VAL A 1 88 ? -2.466 -4.699 -8.125 1.00 97.56 88 VAL A N 1
ATOM 640 C CA . VAL A 1 88 ? -3.241 -4.343 -6.931 1.00 97.56 88 VAL A CA 1
ATOM 641 C C . VAL A 1 88 ? -4.036 -5.557 -6.464 1.00 97.56 88 VAL A C 1
ATOM 643 O O . VAL A 1 88 ? -4.754 -6.172 -7.249 1.00 97.56 88 VAL A O 1
ATOM 646 N N . PHE A 1 89 ? -3.922 -5.883 -5.182 1.00 97.81 89 PHE A N 1
ATOM 647 C CA . PHE A 1 89 ? -4.705 -6.906 -4.504 1.00 97.81 89 PHE A CA 1
ATOM 648 C C . PHE A 1 89 ? -5.734 -6.256 -3.582 1.00 97.81 89 PHE A C 1
ATOM 650 O O . PHE A 1 89 ? -5.437 -5.323 -2.828 1.00 97.81 89 PHE A O 1
ATOM 657 N N . VAL A 1 90 ? -6.954 -6.782 -3.610 1.00 98.00 90 VAL A N 1
ATOM 658 C CA . VAL A 1 90 ? -8.034 -6.371 -2.714 1.00 98.00 90 VAL A CA 1
ATOM 659 C C . VAL A 1 90 ? -8.342 -7.532 -1.779 1.00 98.00 90 VAL A C 1
ATOM 661 O O . VAL A 1 90 ? -8.600 -8.649 -2.217 1.00 98.00 90 VAL A O 1
ATOM 664 N N . SER A 1 91 ? -8.293 -7.251 -0.484 1.00 97.00 91 SER A N 1
ATOM 665 C CA . SER A 1 91 ? -8.580 -8.186 0.597 1.00 97.00 91 SER A CA 1
ATOM 666 C C . SER A 1 91 ? -9.501 -7.514 1.611 1.00 97.00 91 SER A C 1
ATOM 668 O O . SER A 1 91 ? -9.443 -6.294 1.807 1.00 97.00 91 SER A O 1
ATOM 670 N N . ASN A 1 92 ? -10.363 -8.313 2.240 1.00 95.25 92 ASN A N 1
ATOM 671 C CA . ASN A 1 92 ? -11.253 -7.838 3.292 1.00 95.25 92 ASN A CA 1
ATOM 672 C C . ASN A 1 92 ? -10.480 -7.673 4.602 1.00 95.25 92 ASN A C 1
ATOM 674 O O . ASN A 1 92 ? -9.663 -8.519 4.962 1.00 95.25 92 ASN A O 1
ATOM 678 N N . VAL A 1 93 ? -10.784 -6.601 5.331 1.00 94.88 93 VAL A N 1
ATOM 679 C CA . VAL A 1 93 ? -10.314 -6.385 6.702 1.00 94.88 93 VAL A CA 1
ATOM 680 C C . VAL A 1 93 ? -11.528 -6.449 7.614 1.00 94.88 93 VAL A C 1
ATOM 682 O O . VAL A 1 93 ? -12.434 -5.629 7.494 1.00 94.88 93 VAL A O 1
ATOM 685 N N . GLU A 1 94 ? -11.556 -7.434 8.506 1.00 92.69 94 GLU A N 1
ATOM 686 C CA . GLU A 1 94 ? -12.702 -7.662 9.393 1.00 92.69 94 GLU A CA 1
ATOM 687 C C . GLU A 1 94 ? -12.795 -6.616 10.504 1.00 92.69 94 GLU A C 1
ATOM 689 O O . GLU A 1 94 ? -13.889 -6.211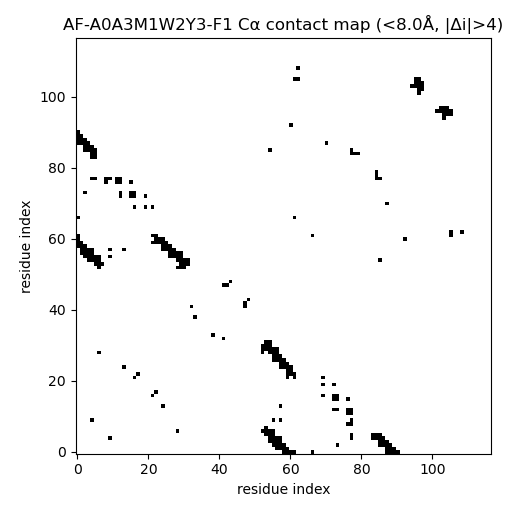 10.890 1.00 92.69 94 GLU A O 1
ATOM 694 N N . ARG A 1 95 ? -11.645 -6.176 11.028 1.00 92.19 95 ARG A N 1
ATOM 695 C CA . ARG A 1 95 ? -11.557 -5.194 12.113 1.00 92.19 95 ARG A CA 1
ATOM 696 C C . ARG A 1 95 ? -10.316 -4.329 11.976 1.00 92.19 95 ARG A C 1
ATOM 698 O O . ARG A 1 95 ? -9.251 -4.819 11.606 1.00 92.19 95 ARG A O 1
ATOM 705 N N . ALA A 1 96 ? -10.442 -3.057 12.338 1.00 92.75 96 ALA A N 1
ATOM 706 C CA . ALA A 1 96 ? -9.332 -2.115 12.365 1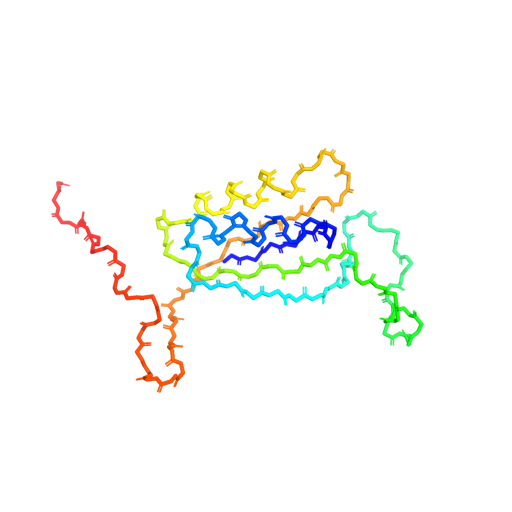.00 92.75 96 ALA A CA 1
ATOM 707 C C . ALA A 1 96 ? -9.416 -1.294 13.649 1.00 92.75 96 ALA A C 1
ATOM 709 O O . ALA A 1 96 ? -10.383 -0.573 13.856 1.00 92.75 96 ALA A O 1
ATOM 710 N N . VAL A 1 97 ? -8.402 -1.380 14.509 1.00 94.00 97 VAL A N 1
ATOM 711 C CA . VAL A 1 97 ? -8.403 -0.729 15.827 1.00 94.00 97 VAL A CA 1
ATOM 712 C C . VAL A 1 97 ? -7.313 0.329 15.883 1.00 94.00 97 VAL A C 1
ATOM 714 O O . VAL A 1 97 ? -6.166 0.080 15.511 1.00 94.00 97 VAL A O 1
ATOM 717 N N . ARG A 1 98 ? -7.652 1.521 16.373 1.00 93.19 98 ARG A N 1
ATOM 718 C CA . ARG A 1 98 ? -6.680 2.589 16.588 1.00 93.19 98 ARG A CA 1
ATOM 719 C C . ARG A 1 98 ? -5.969 2.379 17.923 1.00 93.19 98 ARG A C 1
ATOM 721 O O . ARG A 1 98 ? -6.586 2.413 18.978 1.00 93.19 98 ARG A O 1
ATOM 728 N N . VAL A 1 99 ? -4.644 2.240 17.885 1.00 94.75 99 VAL A N 1
ATOM 729 C CA . VAL A 1 99 ? -3.821 1.920 19.070 1.00 94.75 99 VAL A CA 1
ATOM 730 C C . VAL A 1 99 ? -3.945 2.955 20.194 1.00 94.75 99 VAL A C 1
ATOM 732 O O . VAL A 1 99 ? -3.977 2.586 21.361 1.00 94.75 99 VAL A O 1
ATOM 735 N N . ARG A 1 100 ? -4.027 4.247 19.856 1.00 92.75 100 ARG A N 1
ATOM 736 C CA . ARG A 1 100 ? -4.041 5.341 20.843 1.00 92.75 100 ARG A CA 1
ATOM 737 C C . ARG A 1 100 ? -5.210 5.256 21.831 1.00 92.75 100 ARG A C 1
ATOM 739 O O . ARG A 1 100 ? -5.030 5.601 22.992 1.00 92.75 100 ARG A O 1
ATOM 746 N N . ASP A 1 101 ? -6.396 4.895 21.350 1.00 95.12 101 ASP A N 1
ATOM 747 C CA . ASP A 1 101 ? -7.656 4.997 22.100 1.00 95.12 101 ASP A CA 1
ATOM 748 C C . ASP A 1 101 ? -8.488 3.701 22.091 1.00 95.12 101 ASP A C 1
ATOM 750 O O . ASP A 1 101 ? -9.510 3.628 22.767 1.00 95.12 101 ASP A O 1
ATOM 754 N N . GLY A 1 102 ? -8.058 2.666 21.362 1.00 93.31 102 GLY A N 1
ATOM 755 C CA . GLY A 1 102 ? -8.761 1.386 21.255 1.00 93.31 102 GLY A CA 1
ATOM 756 C C . GLY A 1 102 ? -10.061 1.448 20.447 1.00 93.31 102 GLY A C 1
ATOM 757 O O . GLY A 1 102 ? -10.787 0.458 20.398 1.00 93.31 102 GLY A O 1
ATOM 758 N N . ALA A 1 103 ? -10.369 2.584 19.814 1.00 92.19 103 ALA A N 1
ATOM 759 C CA . ALA A 1 103 ? -11.582 2.748 19.024 1.00 92.19 103 ALA A CA 1
ATOM 760 C C . ALA A 1 103 ? -11.465 2.067 17.649 1.00 92.19 103 ALA A C 1
ATOM 762 O O . ALA A 1 103 ? -10.366 1.903 17.112 1.00 92.19 103 ALA A O 1
ATOM 763 N N . GLU A 1 104 ? -12.604 1.723 17.042 1.00 90.56 104 GLU A N 1
ATOM 764 C CA . GLU A 1 104 ? -12.646 1.271 15.645 1.00 90.56 104 GLU A CA 1
ATOM 765 C C . GLU A 1 104 ? -12.118 2.393 14.725 1.00 90.56 104 GLU A C 1
ATOM 767 O O . GLU A 1 104 ? -12.592 3.533 14.748 1.00 90.56 104 GLU A O 1
ATOM 772 N N . ALA A 1 105 ? -11.072 2.084 13.956 1.00 83.50 105 ALA A N 1
ATOM 773 C CA . ALA A 1 105 ? -10.271 3.036 13.187 1.00 83.50 105 ALA A CA 1
ATOM 774 C C . ALA A 1 105 ? -11.024 3.580 11.970 1.00 83.50 105 ALA A C 1
ATOM 776 O O . ALA A 1 105 ? -10.901 4.759 11.633 1.00 83.50 105 ALA A O 1
ATOM 777 N N . LEU A 1 106 ? -11.827 2.723 11.349 1.00 76.56 106 LEU A N 1
ATOM 778 C CA . LEU A 1 106 ? -12.835 3.088 10.374 1.00 76.56 106 LEU A CA 1
ATOM 779 C C . LEU A 1 106 ? -14.150 2.960 11.133 1.00 76.56 106 LEU A C 1
ATOM 781 O O . LEU A 1 106 ? -14.553 1.846 11.453 1.00 76.56 106 LEU A O 1
ATOM 785 N N . GLY A 1 107 ? -14.760 4.090 11.510 1.00 62.94 107 GLY A N 1
ATOM 786 C CA . GLY A 1 107 ? -16.046 4.100 12.219 1.00 62.94 107 GLY A CA 1
ATOM 787 C C . GLY A 1 107 ? -17.109 3.250 11.503 1.00 62.94 107 GLY A C 1
ATOM 788 O O . GLY A 1 107 ? -16.862 2.786 10.388 1.00 62.94 107 GLY A O 1
ATOM 789 N N . PRO A 1 108 ? -18.299 3.042 12.099 1.00 55.03 108 PRO A N 1
ATOM 790 C CA . PRO A 1 108 ? -19.290 2.127 11.543 1.00 55.03 108 PRO A CA 1
ATOM 791 C C . PRO A 1 108 ? -19.498 2.413 10.053 1.00 55.03 108 PRO A C 1
ATOM 793 O O . PRO A 1 108 ? -19.753 3.555 9.658 1.00 55.03 108 PRO A O 1
ATOM 796 N N . GLY A 1 109 ? -19.322 1.376 9.227 1.00 51.28 109 GLY A N 1
ATOM 797 C CA . GLY A 1 109 ? -19.649 1.448 7.808 1.00 51.28 109 GLY A CA 1
ATOM 798 C C . GLY A 1 109 ? -21.096 1.925 7.628 1.00 51.28 109 GLY A C 1
ATOM 799 O O . GLY A 1 109 ? -21.882 1.864 8.581 1.00 51.28 109 GLY A O 1
ATOM 800 N N . PRO A 1 110 ? -21.476 2.421 6.437 1.00 47.44 110 PRO A N 1
ATOM 801 C CA . PRO A 1 110 ? -22.878 2.722 6.174 1.00 47.44 110 PRO A CA 1
ATOM 802 C C . PRO A 1 110 ? -23.716 1.512 6.596 1.00 47.44 110 PRO A C 1
ATOM 804 O O . PRO A 1 110 ? -23.403 0.383 6.213 1.00 47.44 110 PRO A O 1
ATOM 807 N N . LYS A 1 111 ? -24.722 1.728 7.457 1.00 44.09 111 LYS A N 1
ATOM 808 C CA . LYS A 1 111 ? -25.639 0.656 7.849 1.00 44.09 111 LYS A CA 1
ATOM 809 C C . LYS A 1 111 ? -26.201 0.081 6.557 1.00 44.09 111 LYS A C 1
ATOM 811 O O . LYS A 1 111 ? -26.839 0.810 5.804 1.00 44.09 111 LYS A O 1
ATOM 816 N N . SER A 1 112 ? -25.927 -1.196 6.307 1.00 47.56 112 SER A N 1
ATOM 817 C CA . SER A 1 112 ? -26.595 -1.956 5.260 1.00 47.56 112 SER A CA 1
ATOM 818 C C . SER A 1 112 ? -28.095 -1.789 5.468 1.00 47.56 112 SER A C 1
ATOM 820 O O . SER A 1 112 ? -28.653 -2.344 6.412 1.00 47.56 112 SER A O 1
ATOM 822 N N . THR A 1 113 ? -28.750 -1.000 4.620 1.00 48.69 113 THR A N 1
ATOM 823 C CA . THR A 1 113 ? -30.202 -1.032 4.463 1.00 48.69 113 THR A CA 1
ATOM 824 C C . THR A 1 113 ? -30.533 -2.309 3.698 1.00 48.69 113 THR A C 1
ATOM 826 O O . THR A 1 113 ? -30.853 -2.275 2.516 1.00 48.69 113 THR A O 1
ATOM 829 N N . ALA A 1 114 ? -30.361 -3.449 4.359 1.00 52.03 114 ALA A N 1
ATOM 830 C CA . ALA A 1 114 ? -30.916 -4.722 3.933 1.00 52.03 114 ALA A CA 1
ATOM 831 C C . ALA A 1 114 ? -32.019 -5.061 4.934 1.00 52.03 114 ALA A C 1
ATOM 833 O O . ALA A 1 114 ? -31.822 -5.857 5.838 1.00 52.03 114 ALA A O 1
ATOM 834 N N . ASP A 1 115 ? -33.115 -4.320 4.803 1.00 49.41 115 ASP A N 1
ATOM 835 C CA . ASP A 1 115 ? -34.461 -4.669 5.252 1.00 49.41 115 ASP A CA 1
ATOM 836 C C . ASP A 1 115 ? -35.405 -3.731 4.493 1.00 49.41 115 ASP A C 1
ATOM 838 O O . ASP A 1 115 ? -35.619 -2.581 4.883 1.00 49.41 115 ASP A O 1
ATOM 842 N N . GLY A 1 116 ? -35.888 -4.185 3.335 1.00 47.19 116 GLY A N 1
ATOM 843 C CA . GLY A 1 116 ? -36.860 -3.433 2.543 1.00 47.19 116 GLY A CA 1
ATOM 844 C C . GLY A 1 116 ? -36.881 -3.758 1.052 1.00 47.19 116 GLY A C 1
ATOM 845 O O . GLY A 1 116 ? -36.517 -2.891 0.262 1.00 47.19 116 GLY A O 1
ATOM 846 N N . ALA A 1 117 ? -37.301 -4.977 0.694 1.00 38.81 117 ALA A N 1
ATOM 847 C CA . ALA A 1 117 ? -38.218 -5.314 -0.413 1.00 38.81 117 ALA A CA 1
ATOM 848 C C . ALA A 1 117 ? -38.247 -6.833 -0.632 1.00 38.81 117 ALA A C 1
ATOM 850 O O . ALA A 1 117 ? -37.162 -7.415 -0.847 1.00 38.81 117 ALA A O 1
#

Nearest PDB structures (foldseek):
  3ta1-assembly1_D  TM=8.138E-01  e=2.344E-07  Archaeoglobus fulgidus DSM 4304
  3ta2-assembly1_A  TM=7.720E-01  e=3.218E-07  Archaeoglobus fulgidus DSM 4304
  3mhy-assembly1_C  TM=8.096E-01  e=2.297E-06  Azospirillum brasilense
  2nuu-assembly2_K  TM=7.741E-01  e=1.899E-06  Escherichia coli
  2ns1-assembly1_B  TM=7.774E-01  e=9.263E-06  Escherichia coli K-12

Mean predicted aligned error: 7.81 Å